Protein AF-A0A6A5HX87-F1 (afdb_monomer_lite)

Structure (mmCIF, N/CA/C/O backbone):
data_AF-A0A6A5HX87-F1
#
_entry.id   AF-A0A6A5HX87-F1
#
loop_
_atom_site.group_PDB
_atom_site.id
_atom_site.type_symbol
_atom_site.label_atom_id
_atom_site.label_alt_id
_atom_site.label_comp_id
_atom_site.label_asym_id
_atom_site.label_entity_id
_atom_site.label_seq_id
_atom_site.pdbx_PDB_ins_code
_atom_site.Cartn_x
_atom_site.Cartn_y
_atom_site.Cartn_z
_atom_site.occupancy
_atom_site.B_iso_or_equiv
_atom_site.auth_seq_id
_atom_site.auth_comp_id
_atom_site.auth_asym_id
_atom_site.auth_atom_id
_atom_site.pdbx_PDB_model_num
ATOM 1 N N . MET A 1 1 ? 9.800 -2.619 1.949 1.00 90.94 1 MET A N 1
ATOM 2 C CA . MET A 1 1 ? 8.667 -1.883 2.546 1.00 90.94 1 MET A CA 1
ATOM 3 C C . MET A 1 1 ? 9.029 -1.605 3.988 1.00 90.94 1 MET A C 1
ATOM 5 O O . MET A 1 1 ? 9.434 -2.544 4.660 1.00 90.94 1 MET A O 1
ATOM 9 N N . SER A 1 2 ? 8.945 -0.349 4.417 1.00 94.06 2 SER A N 1
ATOM 10 C CA . SER A 1 2 ? 9.112 0.055 5.816 1.00 94.06 2 SER A CA 1
ATOM 11 C C . SER A 1 2 ? 7.752 0.420 6.398 1.00 94.06 2 SER A C 1
ATOM 13 O O . SER A 1 2 ? 6.930 1.031 5.707 1.00 94.06 2 SER A O 1
ATOM 15 N N . THR A 1 3 ? 7.516 0.035 7.646 1.00 95.25 3 THR A N 1
ATOM 16 C CA . THR A 1 3 ? 6.235 0.207 8.331 1.00 95.25 3 THR A CA 1
ATOM 17 C C . THR A 1 3 ? 6.445 0.641 9.770 1.00 95.25 3 THR A C 1
ATOM 19 O O . THR A 1 3 ? 7.450 0.291 10.388 1.00 95.25 3 THR A O 1
ATOM 22 N N . ARG A 1 4 ? 5.446 1.318 10.333 1.00 94.25 4 ARG A N 1
ATOM 23 C CA . ARG A 1 4 ? 5.399 1.666 11.753 1.00 94.25 4 ARG A CA 1
ATOM 24 C C . ARG A 1 4 ? 3.999 1.497 12.322 1.00 94.25 4 ARG A C 1
ATOM 26 O O . ARG A 1 4 ? 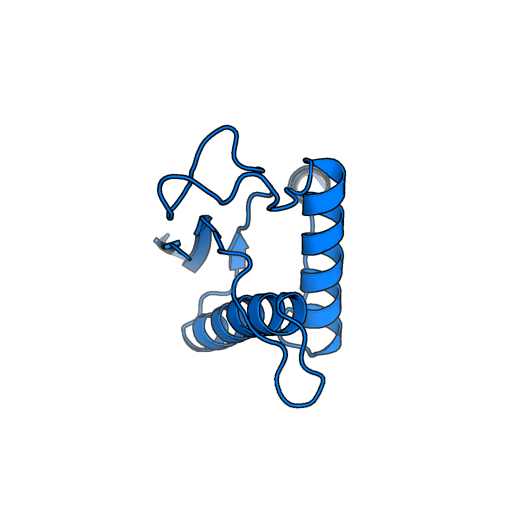3.002 1.613 11.609 1.00 94.25 4 ARG A O 1
ATOM 33 N N . GLU A 1 5 ? 3.934 1.252 13.620 1.00 92.62 5 GLU A N 1
ATOM 34 C CA . GLU A 1 5 ? 2.689 1.182 14.380 1.00 92.62 5 GLU A CA 1
ATOM 35 C C . GLU A 1 5 ? 2.553 2.453 15.220 1.00 92.62 5 GLU A C 1
ATOM 37 O O . GLU A 1 5 ? 3.509 2.880 15.868 1.00 92.62 5 GLU A O 1
ATOM 42 N N . LEU A 1 6 ? 1.376 3.076 15.194 1.00 91.00 6 LEU A N 1
ATOM 43 C CA . LEU A 1 6 ? 1.037 4.182 16.086 1.00 91.00 6 LEU A CA 1
ATOM 44 C C . LEU A 1 6 ? 0.003 3.685 17.081 1.00 91.00 6 LEU A C 1
ATOM 46 O O . LEU A 1 6 ? -1.048 3.183 16.684 1.00 91.00 6 LEU A O 1
ATOM 50 N N . ILE A 1 7 ? 0.319 3.828 18.360 1.00 88.38 7 ILE A N 1
ATOM 51 C CA . ILE A 1 7 ? -0.520 3.377 19.464 1.00 88.38 7 ILE A CA 1
ATOM 52 C C . ILE A 1 7 ? -0.963 4.622 20.232 1.00 88.38 7 ILE A C 1
ATOM 54 O O . ILE A 1 7 ? -0.123 5.397 20.690 1.00 88.38 7 ILE A O 1
ATOM 58 N N . SER A 1 8 ? -2.273 4.822 20.338 1.00 85.31 8 SER A N 1
ATOM 59 C CA . SER A 1 8 ? -2.908 5.722 21.302 1.00 85.31 8 SER A CA 1
ATOM 60 C C . SER A 1 8 ? -3.671 4.901 22.347 1.00 85.31 8 SER A C 1
ATOM 62 O O . SER A 1 8 ? -3.702 3.675 22.262 1.00 85.31 8 SER A O 1
ATOM 64 N N . GLU A 1 9 ? -4.264 5.565 23.342 1.00 80.19 9 GLU A N 1
ATOM 65 C CA . GLU A 1 9 ? -4.990 4.895 24.435 1.00 80.19 9 GLU A CA 1
ATOM 66 C C . GLU A 1 9 ? -6.108 3.966 23.924 1.00 80.19 9 GLU A C 1
ATOM 68 O O . GLU A 1 9 ? -6.244 2.855 24.429 1.00 80.19 9 GLU A O 1
ATOM 73 N N . ASP A 1 10 ? -6.826 4.374 22.870 1.00 82.31 10 ASP A N 1
ATOM 74 C CA . ASP A 1 10 ? -7.980 3.637 22.332 1.00 82.31 10 ASP A CA 1
ATOM 75 C C . ASP A 1 10 ? -7.782 3.102 20.905 1.00 82.31 10 ASP A C 1
ATOM 77 O O . ASP A 1 10 ? -8.619 2.352 20.393 1.00 82.31 10 ASP A O 1
ATOM 81 N N . GLU A 1 11 ? -6.708 3.501 20.213 1.00 85.44 11 GLU A N 1
ATOM 82 C CA . GLU A 1 11 ? -6.537 3.189 18.796 1.00 85.44 11 GLU A CA 1
ATOM 83 C C . GLU A 1 11 ? -5.137 2.710 18.442 1.00 85.44 11 GLU A C 1
ATOM 85 O O . GLU A 1 11 ? -4.115 3.265 18.844 1.00 85.44 11 GLU A O 1
ATOM 90 N N . LYS A 1 12 ? -5.106 1.707 17.566 1.00 90.12 12 LYS A N 1
ATOM 91 C CA . LYS A 1 12 ? -3.889 1.200 16.958 1.00 90.12 12 LYS A CA 1
ATOM 92 C C . LYS A 1 12 ? -3.951 1.379 15.447 1.00 90.12 12 LYS A C 1
ATOM 94 O O . LYS A 1 12 ? -4.884 0.920 14.783 1.00 90.12 12 LYS A O 1
ATOM 99 N N . TRP A 1 13 ? -2.945 2.058 14.912 1.00 92.00 13 TRP A N 1
ATOM 100 C CA . TRP A 1 13 ? -2.813 2.354 13.494 1.00 92.00 13 TRP A CA 1
ATOM 101 C C . TRP A 1 13 ? -1.584 1.660 12.930 1.00 92.00 13 TRP A C 1
ATOM 103 O O . TRP A 1 13 ? -0.503 1.724 13.514 1.00 92.00 13 TRP A O 1
ATOM 113 N N . CYS A 1 14 ? -1.726 1.067 11.751 1.00 94.00 14 CYS A N 1
ATOM 114 C CA . CYS A 1 14 ? -0.590 0.618 10.960 1.00 94.00 14 CYS A CA 1
ATOM 115 C C . CYS A 1 14 ? -0.284 1.646 9.864 1.00 94.00 14 CYS A C 1
ATOM 117 O O . CYS A 1 14 ? -1.180 2.146 9.185 1.00 94.00 14 CYS A O 1
ATOM 119 N N . VAL A 1 15 ? 0.984 1.998 9.695 1.00 94.62 15 VAL A N 1
ATOM 120 C CA . VAL A 1 15 ? 1.429 2.987 8.711 1.00 94.62 15 VAL A CA 1
ATOM 121 C C . VAL A 1 15 ? 2.465 2.340 7.812 1.00 94.62 15 VAL A C 1
ATOM 123 O O . VAL A 1 15 ? 3.385 1.676 8.290 1.00 94.62 15 VAL A O 1
ATOM 126 N N . ILE A 1 16 ? 2.310 2.526 6.506 1.00 95.31 16 ILE A N 1
ATOM 127 C CA . ILE A 1 16 ? 3.352 2.206 5.534 1.00 95.31 16 ILE A CA 1
ATOM 128 C C . ILE A 1 16 ? 4.103 3.501 5.240 1.00 95.31 16 ILE A C 1
ATOM 130 O O . ILE A 1 16 ? 3.523 4.424 4.667 1.00 95.31 16 ILE A O 1
ATOM 134 N N . ASP A 1 17 ? 5.372 3.564 5.639 1.00 92.50 17 ASP A N 1
ATOM 135 C CA . ASP A 1 17 ? 6.197 4.760 5.446 1.00 92.50 17 ASP A CA 1
ATOM 136 C C . ASP A 1 17 ? 6.784 4.792 4.032 1.00 92.50 17 ASP A C 1
ATOM 138 O O . ASP A 1 17 ? 6.675 5.799 3.338 1.00 92.50 17 ASP A O 1
ATOM 142 N N . TYR A 1 18 ? 7.354 3.666 3.582 1.00 90.38 18 TYR A N 1
ATOM 143 C CA . TYR A 1 18 ? 8.001 3.564 2.272 1.00 90.38 18 TYR A CA 1
ATOM 144 C C . TYR A 1 18 ? 7.745 2.210 1.615 1.00 90.38 18 TYR A C 1
ATOM 146 O O . TYR A 1 18 ? 7.876 1.150 2.239 1.00 90.38 18 TYR A O 1
ATOM 154 N N . ILE A 1 19 ? 7.465 2.236 0.315 1.00 91.94 19 ILE A N 1
ATOM 155 C CA . ILE A 1 19 ? 7.492 1.064 -0.559 1.00 91.94 19 ILE A CA 1
ATOM 156 C C . ILE A 1 19 ? 8.439 1.386 -1.703 1.00 91.94 19 ILE A C 1
ATOM 158 O O . ILE A 1 19 ? 8.324 2.436 -2.324 1.00 91.94 19 ILE A O 1
ATOM 162 N N . ASP A 1 20 ? 9.351 0.463 -1.978 1.00 93.25 20 ASP A N 1
ATOM 163 C CA . ASP A 1 20 ? 10.331 0.611 -3.041 1.00 93.25 20 ASP A CA 1
ATOM 164 C C . ASP A 1 20 ? 10.583 -0.740 -3.718 1.00 93.25 20 ASP A C 1
ATOM 166 O O . ASP A 1 20 ? 10.331 -1.798 -3.123 1.00 93.25 20 ASP A O 1
ATOM 170 N N . SER A 1 21 ? 11.021 -0.724 -4.977 1.00 92.31 21 SER A N 1
ATOM 171 C CA . SER A 1 21 ? 11.191 -1.937 -5.774 1.00 92.31 21 SER A CA 1
ATOM 172 C C . SER A 1 21 ? 12.143 -1.767 -6.957 1.00 92.31 21 SER A C 1
ATOM 174 O O . SER A 1 21 ? 12.069 -0.785 -7.685 1.00 92.31 21 SER A O 1
ATOM 176 N N . LEU A 1 22 ? 12.907 -2.821 -7.254 1.00 92.12 22 LEU A N 1
ATOM 177 C CA . LEU A 1 22 ? 13.724 -2.937 -8.468 1.00 92.12 22 LEU A CA 1
ATOM 178 C C . LEU A 1 22 ? 12.977 -3.676 -9.592 1.00 92.12 22 LEU A C 1
ATOM 180 O O . LEU A 1 22 ? 12.040 -4.438 -9.315 1.00 92.12 22 LEU A O 1
ATOM 184 N N . PRO A 1 23 ? 13.332 -3.498 -10.877 1.00 89.38 23 PRO A N 1
ATOM 185 C CA . PRO A 1 23 ? 12.545 -3.997 -12.004 1.00 89.38 23 PRO A CA 1
ATOM 186 C C . PRO A 1 23 ? 12.876 -5.456 -12.355 1.00 89.38 23 PRO A C 1
ATOM 188 O O . PRO A 1 23 ? 12.271 -6.032 -13.252 1.00 89.38 23 PRO A O 1
ATOM 191 N N . TYR A 1 24 ? 13.797 -6.082 -11.620 1.00 89.94 24 TYR A N 1
ATOM 192 C CA . TYR A 1 24 ? 14.376 -7.385 -11.947 1.00 89.94 24 TYR A CA 1
ATOM 193 C C . TYR A 1 24 ? 13.498 -8.596 -11.619 1.00 89.94 24 TYR A C 1
ATOM 195 O O . TYR A 1 24 ? 13.915 -9.731 -11.858 1.00 89.94 24 TYR A O 1
ATOM 203 N N . PHE A 1 25 ? 12.296 -8.389 -11.069 1.00 88.31 25 PHE A N 1
ATOM 204 C CA . PHE A 1 25 ? 11.363 -9.487 -10.832 1.00 88.31 25 PHE A CA 1
ATOM 205 C C . PHE A 1 25 ? 10.998 -10.152 -12.164 1.00 88.31 25 PHE A C 1
ATOM 207 O O . PHE A 1 25 ? 10.289 -9.580 -12.997 1.00 88.31 25 PHE A O 1
ATOM 214 N N . LYS A 1 26 ? 11.482 -11.380 -12.358 1.00 84.50 26 LYS A N 1
ATOM 215 C CA . LYS A 1 26 ? 11.143 -12.199 -13.520 1.00 84.50 26 LYS A CA 1
ATOM 216 C C . LYS A 1 26 ? 9.739 -12.750 -13.327 1.00 84.50 26 LYS A C 1
ATOM 218 O O . LYS A 1 26 ? 9.437 -13.332 -12.289 1.00 84.50 26 LYS A O 1
ATOM 223 N N . ARG A 1 27 ? 8.890 -12.566 -14.339 1.00 77.56 27 ARG A N 1
ATOM 224 C CA . ARG A 1 27 ? 7.559 -13.180 -14.368 1.00 77.56 27 ARG A CA 1
ATOM 225 C C . ARG A 1 27 ? 7.711 -14.689 -14.196 1.00 77.56 27 ARG A C 1
ATOM 227 O O . 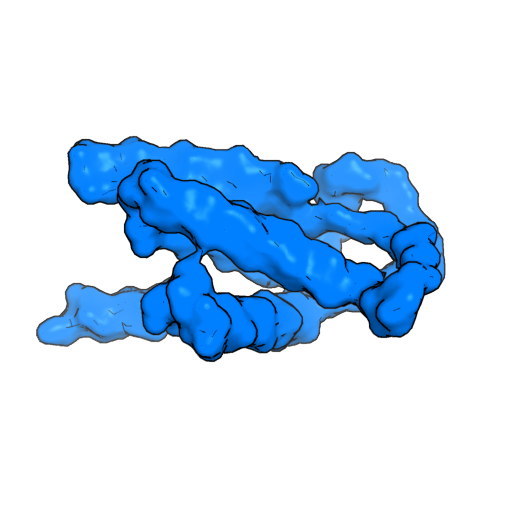ARG A 1 27 ? 8.522 -15.303 -14.884 1.00 77.56 27 ARG A O 1
ATOM 234 N N . PHE A 1 28 ? 6.918 -15.250 -13.301 1.00 78.94 28 PHE A N 1
ATOM 235 C CA . PHE A 1 28 ? 6.857 -16.679 -13.030 1.00 78.94 28 PHE A CA 1
ATOM 236 C C . PHE A 1 28 ? 5.388 -17.088 -13.094 1.00 78.94 28 PHE A C 1
ATOM 238 O O . PHE A 1 28 ? 4.551 -16.391 -12.526 1.00 78.94 28 PHE A O 1
ATOM 245 N N . ASP A 1 29 ? 5.069 -18.137 -13.853 1.00 82.75 29 ASP A N 1
ATOM 246 C CA . ASP A 1 29 ? 3.709 -18.683 -13.989 1.00 82.75 29 ASP A CA 1
ATOM 247 C C . ASP A 1 29 ? 2.615 -17.638 -14.288 1.00 82.75 29 ASP A C 1
ATOM 249 O O . ASP A 1 29 ? 1.511 -17.669 -13.753 1.00 82.75 29 ASP A O 1
ATOM 253 N N . GLY A 1 30 ? 2.928 -16.659 -15.145 1.00 81.88 30 GLY A N 1
ATOM 254 C CA . GLY A 1 30 ? 1.998 -15.587 -15.528 1.00 81.88 30 GLY A CA 1
ATOM 255 C C . GLY A 1 30 ? 1.834 -14.464 -14.495 1.00 81.88 30 GLY A C 1
ATOM 256 O O . GLY A 1 30 ? 1.228 -13.442 -14.818 1.00 81.88 30 GLY A O 1
ATOM 257 N N . VAL A 1 31 ? 2.431 -14.592 -13.306 1.00 84.94 31 VAL A N 1
ATOM 258 C CA . VAL A 1 31 ? 2.361 -13.588 -12.239 1.00 84.94 31 VAL A CA 1
ATOM 259 C C . VAL A 1 31 ? 3.241 -12.386 -12.571 1.00 84.94 31 VAL A C 1
ATOM 261 O O . VAL A 1 31 ? 4.434 -12.502 -12.878 1.00 84.94 31 VAL A O 1
ATOM 264 N N . GLN A 1 32 ? 2.654 -11.193 -12.498 1.00 86.62 32 GLN A N 1
ATOM 265 C CA . GLN A 1 32 ? 3.358 -9.936 -12.758 1.00 86.62 32 GLN A CA 1
ATOM 266 C C . GLN A 1 32 ? 3.896 -9.312 -11.464 1.00 86.62 32 GLN A C 1
ATOM 268 O O . GLN A 1 32 ? 3.264 -9.386 -10.416 1.00 86.62 32 GLN A O 1
ATOM 273 N N . LYS A 1 33 ? 5.013 -8.571 -11.547 1.00 86.25 33 LYS A N 1
ATOM 274 C CA . LYS A 1 33 ? 5.609 -7.820 -10.417 1.00 86.25 33 LYS A CA 1
ATOM 275 C C . LYS A 1 33 ? 4.571 -7.009 -9.618 1.00 86.25 33 LYS A C 1
ATOM 277 O O . LYS A 1 33 ? 4.557 -7.032 -8.391 1.00 86.25 33 LYS A O 1
ATOM 282 N N . LYS A 1 34 ? 3.662 -6.320 -10.318 1.00 86.25 34 LYS A N 1
ATOM 283 C CA . LYS A 1 34 ? 2.585 -5.519 -9.707 1.00 86.25 34 LYS A CA 1
ATOM 284 C C . LYS A 1 34 ? 1.644 -6.344 -8.816 1.00 86.25 34 LYS A C 1
ATOM 286 O O . LYS A 1 34 ? 1.136 -5.821 -7.830 1.00 86.25 34 LYS A O 1
ATOM 291 N N . GLU A 1 35 ? 1.410 -7.611 -9.158 1.00 88.88 35 GLU A N 1
ATOM 292 C CA . GLU A 1 35 ? 0.531 -8.509 -8.402 1.00 88.88 35 GLU A CA 1
ATOM 293 C C . GLU A 1 35 ? 1.201 -8.949 -7.105 1.00 88.88 35 GLU A C 1
ATOM 295 O O . GLU A 1 35 ? 0.533 -8.987 -6.076 1.00 88.88 35 GLU A O 1
ATOM 300 N N . ILE A 1 36 ? 2.521 -9.168 -7.128 1.00 90.19 36 ILE A N 1
ATOM 301 C CA . ILE A 1 36 ? 3.314 -9.446 -5.925 1.00 90.19 36 ILE A CA 1
ATOM 302 C C . ILE A 1 36 ? 3.312 -8.250 -4.970 1.00 90.19 36 ILE A C 1
ATOM 304 O O . ILE A 1 36 ? 3.073 -8.426 -3.780 1.00 90.19 36 ILE A O 1
ATOM 308 N N . HIS A 1 37 ? 3.513 -7.025 -5.467 1.00 92.44 37 HIS A N 1
ATOM 309 C CA . HIS A 1 37 ? 3.443 -5.834 -4.609 1.00 92.44 37 HIS A CA 1
ATOM 310 C C . HIS A 1 37 ? 2.061 -5.642 -3.987 1.00 92.44 37 HIS A C 1
ATOM 312 O O . HIS A 1 37 ? 1.956 -5.322 -2.805 1.00 92.44 37 HIS A O 1
ATOM 318 N N . ARG A 1 38 ? 1.003 -5.881 -4.769 1.00 94.38 38 ARG A N 1
ATOM 319 C CA . ARG A 1 38 ? -0.367 -5.851 -4.261 1.00 94.38 38 ARG A CA 1
ATOM 320 C C . ARG A 1 38 ? -0.575 -6.895 -3.166 1.00 94.38 38 ARG A C 1
ATOM 322 O O . ARG A 1 38 ? -1.083 -6.550 -2.106 1.00 94.38 38 ARG A O 1
ATOM 329 N N . LEU A 1 39 ? -0.160 -8.137 -3.421 1.00 93.94 39 LEU A N 1
ATOM 330 C CA . LEU A 1 39 ? -0.264 -9.235 -2.464 1.00 93.94 39 LEU A CA 1
ATOM 331 C C . LEU A 1 39 ? 0.467 -8.901 -1.161 1.00 93.94 39 LEU A C 1
ATOM 333 O O . LEU A 1 39 ? -0.117 -9.046 -0.100 1.00 93.94 39 LEU A O 1
ATOM 337 N N . LEU A 1 40 ? 1.693 -8.378 -1.241 1.00 95.12 40 LEU A N 1
ATOM 338 C CA . LEU A 1 40 ? 2.483 -7.999 -0.069 1.00 95.12 40 LEU A CA 1
ATOM 339 C C . LEU A 1 40 ? 1.753 -6.987 0.829 1.00 95.12 40 LEU A C 1
ATOM 341 O O . LEU A 1 40 ? 1.688 -7.171 2.041 1.00 95.12 40 LEU A O 1
ATOM 345 N N . ILE A 1 41 ? 1.195 -5.927 0.239 1.00 96.31 41 ILE A N 1
ATOM 346 C CA . ILE A 1 41 ? 0.490 -4.875 0.988 1.00 96.31 41 ILE A CA 1
ATOM 347 C C . ILE A 1 41 ? -0.820 -5.415 1.575 1.00 96.31 41 ILE A C 1
ATOM 349 O O . ILE A 1 41 ? -1.154 -5.124 2.720 1.00 96.31 41 ILE A O 1
ATOM 353 N N . HIS A 1 42 ? -1.551 -6.233 0.816 1.00 96.50 42 HIS A N 1
ATOM 354 C CA . HIS A 1 42 ? -2.768 -6.895 1.289 1.00 96.50 42 HIS A CA 1
ATOM 355 C C . HIS A 1 42 ? -2.508 -7.843 2.450 1.00 96.50 42 HIS A C 1
ATOM 357 O O . HIS A 1 42 ? -3.179 -7.725 3.470 1.00 96.50 42 HIS A O 1
ATOM 363 N N . SER A 1 43 ? -1.510 -8.718 2.335 1.00 95.75 43 SER A N 1
ATOM 364 C CA . SER A 1 43 ? -1.127 -9.629 3.413 1.00 95.75 43 SER A CA 1
ATOM 365 C C . SER A 1 43 ? -0.664 -8.872 4.654 1.00 95.75 43 SER A C 1
ATOM 367 O O . SER A 1 43 ? -0.949 -9.307 5.763 1.00 95.75 43 SER A O 1
ATOM 369 N N . TYR A 1 44 ? -0.007 -7.717 4.498 1.00 95.69 44 TYR A N 1
ATOM 370 C CA . TYR A 1 44 ? 0.320 -6.859 5.635 1.00 95.69 44 TYR A CA 1
ATOM 371 C C . TYR A 1 44 ? -0.936 -6.306 6.321 1.00 95.69 44 TYR A C 1
ATOM 373 O O . TYR A 1 44 ? -1.046 -6.396 7.540 1.00 95.69 44 TYR A O 1
ATOM 381 N N . TYR A 1 45 ? -1.907 -5.778 5.572 1.00 95.31 45 TYR A N 1
ATOM 382 C CA . TYR A 1 45 ? -3.156 -5.291 6.170 1.00 95.31 45 TYR A CA 1
ATOM 383 C C . TYR A 1 45 ? -3.970 -6.399 6.837 1.00 95.31 45 TYR A C 1
ATOM 385 O O . TYR A 1 45 ? -4.476 -6.192 7.936 1.00 95.31 45 TYR A O 1
ATOM 393 N N . GLU A 1 46 ? -4.054 -7.570 6.212 1.00 94.44 46 GLU A N 1
ATOM 394 C CA . GLU A 1 46 ? -4.714 -8.741 6.789 1.00 94.44 46 GLU A CA 1
ATOM 395 C C . GLU A 1 46 ? -4.031 -9.176 8.091 1.00 94.44 46 GLU A C 1
ATOM 397 O O . GLU A 1 46 ? -4.696 -9.344 9.113 1.00 94.44 46 GLU A O 1
ATOM 402 N N . TYR A 1 47 ? -2.697 -9.264 8.079 1.00 93.56 47 TYR A N 1
ATOM 403 C CA . TYR A 1 47 ? -1.901 -9.566 9.264 1.00 93.56 47 TYR A CA 1
ATOM 404 C C . TYR A 1 47 ? -2.178 -8.561 10.385 1.00 93.56 47 TYR A C 1
ATOM 406 O O . TYR A 1 47 ? -2.528 -8.964 11.490 1.00 93.56 47 TYR A O 1
ATOM 414 N N . MET A 1 48 ? -2.100 -7.256 10.104 1.00 92.75 48 MET A N 1
ATOM 415 C CA . MET A 1 48 ? -2.327 -6.214 11.112 1.00 92.75 48 MET A CA 1
ATOM 416 C C . MET A 1 48 ? -3.763 -6.204 11.646 1.00 92.75 48 MET A C 1
ATOM 418 O O . MET A 1 48 ? -3.962 -5.938 12.833 1.00 92.75 48 MET A O 1
ATOM 422 N N . GLY A 1 49 ? -4.749 -6.534 10.809 1.00 88.50 49 GLY A N 1
ATOM 423 C CA . GLY A 1 49 ? -6.146 -6.678 11.219 1.00 88.50 49 GLY A CA 1
ATOM 424 C C . GLY A 1 49 ? -6.360 -7.767 12.276 1.00 88.50 49 GLY A C 1
ATOM 425 O O . GLY A 1 49 ? -7.270 -7.644 13.092 1.00 88.50 49 GLY A O 1
ATOM 426 N N . GLY A 1 50 ? -5.493 -8.785 12.322 1.00 86.69 50 GLY A N 1
ATOM 427 C CA . GLY A 1 50 ? -5.495 -9.815 13.365 1.00 86.69 50 GLY A CA 1
ATOM 428 C C . GLY A 1 50 ? -4.974 -9.354 14.736 1.00 86.69 50 GLY A C 1
ATOM 429 O O . GLY A 1 50 ? -5.226 -10.035 15.725 1.00 86.69 50 GLY A O 1
ATOM 430 N N . PHE A 1 51 ? -4.281 -8.210 14.819 1.00 80.56 51 PHE A N 1
ATOM 431 C CA . PHE A 1 51 ? -3.691 -7.659 16.055 1.00 80.56 51 PHE A CA 1
ATOM 432 C C . PHE A 1 51 ? -4.386 -6.371 16.525 1.00 80.56 51 PHE A C 1
ATOM 434 O O . PHE A 1 51 ? -3.724 -5.456 17.022 1.00 80.56 51 PHE A O 1
ATOM 441 N N . ASP A 1 52 ? -5.700 -6.270 16.305 1.00 79.06 52 ASP A N 1
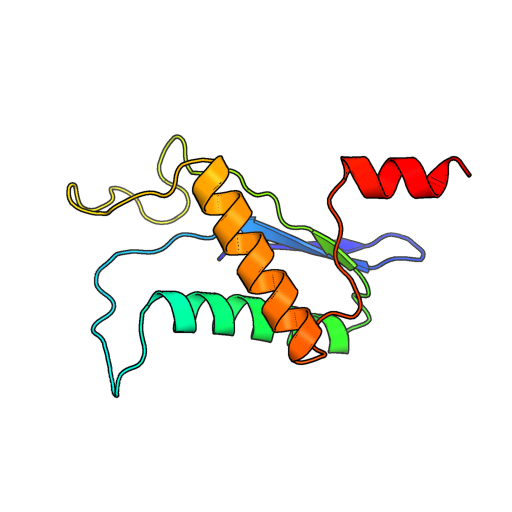ATOM 442 C CA . ASP A 1 52 ? -6.551 -5.133 16.691 1.00 79.06 52 ASP A CA 1
ATOM 443 C C . ASP A 1 52 ? -6.173 -3.769 16.075 1.00 79.06 52 ASP A C 1
ATOM 445 O O . ASP A 1 52 ? -6.727 -2.732 16.451 1.00 79.06 52 ASP A O 1
ATOM 449 N N . SER A 1 53 ? -5.291 -3.734 15.068 1.00 78.00 53 SER A N 1
ATOM 450 C CA . SER A 1 53 ? -5.031 -2.521 14.284 1.00 78.00 53 SER A CA 1
ATOM 451 C C . SER A 1 53 ? -6.195 -2.257 13.335 1.00 78.00 53 SER A C 1
ATOM 453 O O . SER A 1 53 ? -6.194 -2.675 12.178 1.00 78.00 53 SER A O 1
ATOM 455 N N . LYS A 1 54 ? -7.208 -1.538 13.820 1.00 84.06 54 LYS A N 1
ATOM 456 C CA . LYS A 1 54 ? -8.442 -1.273 13.060 1.00 84.06 54 LYS A CA 1
ATOM 457 C C . LYS A 1 54 ? -8.269 -0.245 11.942 1.00 84.06 54 LYS A C 1
ATOM 459 O O . LYS A 1 54 ? -9.194 -0.053 11.153 1.00 84.06 54 LYS A O 1
ATOM 464 N N . LYS A 1 55 ? -7.128 0.450 11.881 1.00 90.50 55 LYS A N 1
ATOM 465 C CA . LYS A 1 55 ? -6.895 1.538 10.927 1.00 90.50 55 LYS A CA 1
ATOM 466 C C . LYS A 1 55 ? -5.518 1.452 10.271 1.00 90.50 55 LYS A C 1
ATOM 468 O O . LYS A 1 55 ? -4.532 1.057 10.892 1.00 90.50 55 LYS A O 1
ATOM 473 N N . ALA A 1 56 ? -5.463 1.861 9.005 1.00 93.69 56 ALA A N 1
ATOM 474 C CA . ALA A 1 56 ? -4.257 1.867 8.189 1.00 93.69 56 ALA A CA 1
ATOM 475 C C . ALA A 1 56 ? -4.060 3.229 7.516 1.00 93.69 56 ALA A C 1
ATOM 477 O O . ALA A 1 56 ? -5.019 3.803 6.998 1.00 93.69 56 ALA A O 1
ATOM 478 N N . LEU A 1 57 ? -2.824 3.728 7.494 1.00 94.12 57 LEU A N 1
ATOM 479 C CA . LEU A 1 57 ? -2.439 4.941 6.775 1.00 94.12 57 LEU A CA 1
ATOM 480 C C . LEU A 1 57 ? -1.401 4.621 5.701 1.00 94.12 57 LEU A C 1
ATOM 482 O O . LEU A 1 57 ? -0.448 3.872 5.922 1.00 94.12 57 LEU A O 1
ATOM 486 N N . LEU A 1 58 ? -1.586 5.239 4.541 1.00 94.19 58 LEU A N 1
ATOM 487 C CA . LEU A 1 58 ? -0.687 5.137 3.404 1.00 94.19 58 LEU A CA 1
ATOM 488 C C . LEU A 1 58 ? -0.615 6.495 2.717 1.00 94.19 58 LEU A C 1
ATOM 490 O O . LEU A 1 58 ? -1.644 7.069 2.354 1.00 94.19 58 LEU A O 1
ATOM 494 N N . TRP A 1 59 ? 0.600 6.999 2.528 1.00 93.69 59 TRP A N 1
ATOM 495 C CA . TRP A 1 59 ? 0.822 8.240 1.803 1.00 93.69 59 TRP A CA 1
ATOM 496 C C . TRP A 1 59 ? 1.309 7.947 0.387 1.00 93.69 59 TRP A C 1
ATOM 498 O O . TRP A 1 59 ? 2.342 7.317 0.177 1.00 93.69 59 TRP A O 1
ATOM 508 N N . SER A 1 60 ? 0.551 8.419 -0.603 1.00 92.69 60 SER A N 1
ATOM 509 C CA . SER A 1 60 ? 0.940 8.335 -2.008 1.00 92.69 60 SER A CA 1
ATOM 510 C C . SER A 1 60 ? 1.931 9.441 -2.364 1.00 92.69 60 SER A C 1
ATOM 512 O O . SER A 1 60 ? 1.564 10.419 -3.016 1.00 92.69 60 SER A O 1
ATOM 514 N N . ASN A 1 61 ? 3.175 9.281 -1.926 1.00 92.25 61 ASN A N 1
ATOM 515 C CA . ASN A 1 61 ? 4.284 10.152 -2.287 1.00 92.25 61 ASN A CA 1
ATOM 516 C C . ASN A 1 61 ? 5.217 9.389 -3.235 1.00 92.25 61 ASN A C 1
ATOM 518 O O . ASN A 1 61 ? 5.784 8.383 -2.809 1.00 92.25 61 ASN A O 1
ATOM 522 N N . PRO A 1 62 ? 5.334 9.770 -4.517 1.00 87.94 62 PRO A N 1
ATOM 523 C CA . PRO A 1 62 ? 6.374 9.204 -5.357 1.00 87.94 62 PRO A CA 1
ATOM 524 C C . PRO A 1 62 ? 7.754 9.695 -4.885 1.00 87.94 62 PRO A C 1
ATOM 526 O O . PRO A 1 62 ? 7.865 10.805 -4.352 1.00 87.94 62 PRO A O 1
ATOM 529 N N . PRO A 1 63 ? 8.807 8.887 -5.073 1.00 82.44 63 PRO A N 1
ATOM 530 C CA . PRO A 1 63 ? 10.164 9.286 -4.728 1.00 82.44 63 PRO A CA 1
ATOM 531 C C . PRO A 1 63 ? 10.591 10.528 -5.520 1.00 82.44 63 PRO A C 1
ATOM 533 O O . PRO A 1 63 ? 10.444 10.573 -6.740 1.00 82.44 63 PRO A O 1
ATOM 536 N N . GLY A 1 64 ? 11.125 11.533 -4.819 1.00 75.44 64 GLY A N 1
ATOM 537 C CA . GLY A 1 64 ? 11.925 12.598 -5.441 1.00 75.44 64 GLY A CA 1
ATOM 538 C C . GLY A 1 64 ? 13.403 12.208 -5.595 1.00 75.44 64 GLY A C 1
ATOM 539 O O . GLY A 1 64 ? 14.089 12.762 -6.446 1.00 75.44 64 GLY A O 1
ATOM 540 N N . ASP A 1 65 ? 13.847 11.246 -4.780 1.00 81.06 65 ASP A N 1
ATOM 541 C CA . ASP A 1 65 ? 15.135 10.540 -4.778 1.00 81.06 65 ASP A CA 1
ATOM 542 C C . ASP A 1 65 ? 14.876 9.092 -4.296 1.00 81.06 65 ASP A C 1
ATOM 544 O O . ASP A 1 65 ? 13.735 8.753 -3.968 1.00 81.06 65 ASP A O 1
ATOM 548 N N . ASP A 1 66 ? 15.894 8.241 -4.229 1.00 85.38 66 ASP A N 1
ATOM 549 C CA . ASP A 1 66 ? 15.771 6.839 -3.823 1.00 85.38 66 ASP A CA 1
ATOM 550 C C . ASP A 1 66 ? 15.216 6.666 -2.394 1.00 85.38 66 ASP A C 1
ATOM 552 O O . ASP A 1 66 ? 15.645 7.330 -1.448 1.00 85.38 66 ASP A O 1
ATOM 556 N N . TYR A 1 67 ? 14.267 5.737 -2.211 1.00 89.38 67 TYR A N 1
ATOM 557 C CA . TYR A 1 67 ? 13.728 5.418 -0.884 1.00 89.38 67 TYR A CA 1
ATOM 558 C C . TYR A 1 67 ? 14.556 4.364 -0.146 1.00 89.38 67 TYR A C 1
ATOM 560 O O . TYR A 1 67 ? 15.101 4.639 0.919 1.00 89.38 67 TYR A O 1
ATOM 568 N N . VAL A 1 68 ? 14.591 3.131 -0.657 1.00 92.12 68 VAL A N 1
ATOM 569 C CA . VAL A 1 68 ? 15.261 1.994 -0.002 1.00 92.12 68 VAL A CA 1
ATOM 570 C C . VAL A 1 68 ? 16.444 1.515 -0.829 1.00 92.12 68 VAL A C 1
ATOM 572 O O . VAL A 1 68 ? 17.484 1.171 -0.268 1.00 92.12 68 VAL A O 1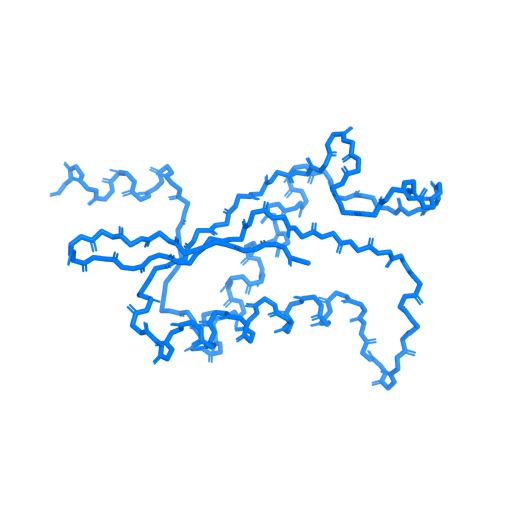
ATOM 575 N N . PHE A 1 69 ? 16.288 1.443 -2.151 1.00 92.62 69 PHE A N 1
ATOM 576 C CA . PHE A 1 69 ? 17.334 0.958 -3.040 1.00 92.62 69 PHE A CA 1
ATOM 577 C C . PHE A 1 69 ? 18.118 2.124 -3.623 1.00 92.62 69 PHE A C 1
ATOM 579 O O . PHE A 1 69 ? 17.598 2.867 -4.446 1.00 92.62 69 PHE A O 1
ATOM 586 N N . ASN A 1 70 ? 19.386 2.236 -3.229 1.00 91.88 70 ASN A N 1
ATOM 587 C CA . ASN A 1 70 ? 20.288 3.229 -3.800 1.00 91.88 70 ASN A CA 1
ATOM 588 C C . ASN A 1 70 ? 20.545 2.923 -5.280 1.00 91.88 70 ASN A C 1
ATOM 590 O O . ASN A 1 70 ? 21.002 1.828 -5.615 1.00 91.88 70 ASN A O 1
ATOM 594 N N . ILE A 1 71 ? 20.344 3.934 -6.116 1.00 90.81 71 ILE A N 1
ATOM 595 C CA . ILE A 1 71 ? 20.539 3.969 -7.560 1.00 90.81 71 ILE A CA 1
ATOM 596 C C . ILE A 1 71 ? 19.646 2.959 -8.280 1.00 90.81 71 ILE A C 1
ATOM 598 O O . ILE A 1 71 ? 19.984 1.787 -8.475 1.00 90.81 71 ILE A O 1
ATOM 602 N N . HIS A 1 72 ? 18.509 3.451 -8.760 1.00 92.69 72 HIS A N 1
ATOM 603 C CA . HIS A 1 72 ? 17.644 2.675 -9.634 1.00 92.69 72 HIS A CA 1
ATOM 604 C C . HIS A 1 72 ? 18.221 2.511 -11.049 1.00 92.69 72 HIS A C 1
ATOM 606 O O . HIS A 1 72 ? 18.955 3.374 -11.539 1.00 92.69 72 HIS A O 1
ATOM 612 N N . PRO A 1 73 ? 17.868 1.419 -11.751 1.00 93.56 73 PRO A N 1
ATOM 613 C CA . PRO A 1 73 ? 18.187 1.272 -13.166 1.00 93.56 73 PRO A CA 1
ATOM 614 C C . PRO A 1 73 ? 17.617 2.438 -13.971 1.00 93.56 73 PRO A C 1
ATOM 616 O O . PRO A 1 73 ? 16.472 2.835 -13.761 1.00 93.56 73 PRO A O 1
ATOM 619 N N . PHE A 1 74 ? 18.405 2.971 -14.906 1.00 89.50 74 PHE A N 1
ATOM 620 C CA . PHE A 1 74 ? 18.032 4.160 -15.681 1.00 89.50 74 PHE A CA 1
ATOM 621 C C . PHE A 1 74 ? 16.746 3.970 -16.503 1.00 89.50 74 PHE A C 1
ATOM 623 O O . PHE A 1 74 ? 16.023 4.922 -16.776 1.00 89.50 74 PHE A O 1
ATOM 630 N N . ASP A 1 75 ? 16.455 2.734 -16.899 1.00 90.50 75 ASP A N 1
ATOM 631 C CA . ASP A 1 75 ? 15.278 2.344 -17.668 1.00 90.50 75 ASP A CA 1
ATOM 632 C C . ASP A 1 75 ? 14.082 1.930 -16.793 1.00 90.50 75 ASP A C 1
ATOM 634 O O . ASP A 1 75 ? 13.040 1.533 -17.322 1.00 90.50 75 ASP A O 1
ATOM 638 N N . GLN A 1 76 ? 14.192 2.027 -15.462 1.00 91.00 76 GLN A N 1
ATOM 639 C CA . GLN A 1 76 ? 13.073 1.749 -14.572 1.00 91.00 76 GLN A CA 1
ATOM 640 C C . GLN A 1 76 ? 11.998 2.840 -14.709 1.00 91.00 76 GLN A C 1
ATOM 642 O O . GLN A 1 76 ? 12.257 4.004 -14.403 1.00 91.00 76 GLN A O 1
ATOM 647 N N . PRO A 1 77 ? 10.754 2.485 -15.084 1.00 88.06 77 PRO A N 1
ATOM 648 C CA . PRO A 1 77 ? 9.667 3.448 -15.085 1.00 88.06 77 PRO A CA 1
ATOM 649 C C . PRO A 1 77 ? 9.241 3.768 -13.649 1.00 88.06 77 PRO A C 1
ATOM 651 O O . PRO A 1 77 ? 8.980 2.864 -12.848 1.00 88.06 77 PRO A O 1
ATOM 654 N N . PHE A 1 78 ? 9.096 5.058 -13.359 1.00 90.00 78 PHE A N 1
ATOM 655 C CA . PHE A 1 78 ? 8.493 5.560 -12.128 1.00 90.00 78 PHE A CA 1
ATOM 656 C C . PHE A 1 78 ? 7.074 6.050 -12.398 1.00 90.00 78 PHE A C 1
ATOM 658 O O . PHE A 1 78 ? 6.783 6.581 -13.470 1.00 90.00 78 PHE A O 1
ATOM 665 N N . LEU A 1 79 ? 6.188 5.850 -11.422 1.00 91.44 79 LEU A N 1
ATOM 666 C CA . LEU A 1 79 ? 4.851 6.429 -11.460 1.00 91.44 79 LEU A CA 1
ATOM 667 C C . LEU A 1 79 ? 4.919 7.867 -10.950 1.00 91.44 79 LEU A C 1
ATOM 669 O O . LEU A 1 79 ? 5.474 8.113 -9.879 1.00 91.44 79 LEU A O 1
ATOM 673 N N . ASP A 1 80 ? 4.313 8.794 -11.684 1.00 92.31 80 ASP A N 1
ATOM 674 C CA . ASP A 1 80 ? 4.068 10.143 -11.176 1.00 92.31 80 ASP A CA 1
ATOM 675 C C . ASP A 1 80 ? 2.987 10.147 -10.074 1.00 92.31 80 ASP A C 1
ATOM 677 O O . ASP A 1 80 ? 2.349 9.126 -9.784 1.00 92.31 80 ASP A O 1
ATOM 681 N N . SER A 1 81 ? 2.765 11.298 -9.425 1.00 93.69 81 SER A N 1
ATOM 682 C CA . SER A 1 81 ? 1.813 11.386 -8.308 1.00 93.69 81 SER A CA 1
ATOM 683 C C . SER A 1 81 ? 0.393 10.925 -8.690 1.00 93.69 81 SER A C 1
ATOM 685 O O . SER A 1 81 ? -0.158 10.090 -7.967 1.00 93.69 81 SER A O 1
ATOM 687 N N . PRO A 1 82 ? -0.223 11.383 -9.802 1.00 95.25 82 PRO A N 1
ATOM 688 C CA . PRO A 1 82 ? -1.531 10.878 -10.232 1.00 95.25 82 PRO A CA 1
ATOM 689 C C . PRO A 1 82 ? -1.564 9.368 -10.502 1.00 95.25 82 PRO A C 1
ATOM 691 O O . PRO A 1 82 ? -2.513 8.685 -10.099 1.00 95.25 82 PRO A O 1
ATOM 694 N N . GLN A 1 83 ? -0.544 8.829 -11.172 1.00 95.25 83 GLN A N 1
ATOM 695 C CA . GLN A 1 83 ? -0.457 7.407 -11.489 1.00 95.25 83 GLN A CA 1
ATOM 696 C C . GLN A 1 83 ? -0.323 6.558 -10.224 1.00 95.25 83 GLN A C 1
ATOM 698 O O . GLN A 1 83 ? -0.991 5.525 -10.110 1.00 95.25 83 GLN A O 1
ATOM 703 N N . LEU A 1 84 ? 0.487 7.002 -9.261 1.00 94.44 84 LEU A N 1
ATOM 704 C CA . LEU A 1 84 ? 0.685 6.311 -7.992 1.00 94.44 84 LEU A CA 1
ATOM 705 C C . LEU A 1 84 ? -0.591 6.322 -7.139 1.00 94.44 84 LEU A C 1
ATOM 707 O O . LEU A 1 84 ? -0.989 5.276 -6.623 1.00 94.44 84 LEU A O 1
ATOM 711 N N . ILE A 1 85 ? -1.297 7.458 -7.075 1.00 95.56 85 ILE A N 1
ATOM 712 C CA . ILE A 1 85 ? -2.604 7.556 -6.405 1.00 95.56 85 ILE A CA 1
ATOM 713 C C . ILE A 1 85 ? -3.591 6.565 -7.031 1.00 95.56 85 ILE A C 1
ATOM 715 O O . ILE A 1 85 ? -4.249 5.807 -6.318 1.00 95.56 85 ILE A O 1
ATOM 719 N N . CYS A 1 86 ? -3.677 6.532 -8.364 1.00 96.19 86 CYS A N 1
ATOM 720 C CA . CYS A 1 86 ? -4.556 5.614 -9.089 1.00 96.19 86 CYS A CA 1
ATOM 721 C C . CYS A 1 86 ? -4.195 4.145 -8.818 1.00 96.19 86 CYS A C 1
ATOM 723 O O . CYS A 1 86 ? -5.080 3.304 -8.632 1.00 96.19 86 CYS A O 1
ATOM 725 N N . TRP A 1 87 ? -2.901 3.825 -8.757 1.00 95.06 87 TRP A N 1
ATOM 726 C CA . TRP A 1 87 ? -2.429 2.485 -8.427 1.00 95.06 87 TRP A CA 1
ATOM 727 C C . TRP A 1 87 ? -2.845 2.069 -7.011 1.00 95.06 87 TRP A C 1
ATOM 729 O O . TRP A 1 87 ? -3.435 0.999 -6.842 1.00 95.06 87 TRP A O 1
ATOM 739 N N . TYR A 1 88 ? -2.642 2.936 -6.014 1.00 96.06 88 TYR A N 1
ATOM 740 C CA . TYR A 1 88 ? -3.067 2.665 -4.641 1.00 96.06 88 TYR A CA 1
ATOM 741 C C . TYR A 1 88 ? -4.587 2.572 -4.493 1.00 96.06 88 TYR A C 1
ATOM 743 O O . TYR A 1 88 ? -5.070 1.680 -3.806 1.00 96.06 88 TYR A O 1
ATOM 751 N N . GLN A 1 89 ? -5.370 3.411 -5.171 1.00 96.44 89 GLN A N 1
ATOM 752 C CA . GLN A 1 89 ? -6.834 3.307 -5.143 1.00 96.44 89 GLN A CA 1
ATOM 753 C C . GLN A 1 89 ? -7.331 1.968 -5.702 1.00 96.44 89 GLN A C 1
ATOM 755 O O . GLN A 1 89 ? -8.225 1.356 -5.119 1.00 96.44 89 GLN A O 1
ATOM 760 N N . LYS A 1 90 ? -6.732 1.479 -6.798 1.00 96.69 90 LYS A N 1
ATOM 761 C CA . LYS A 1 90 ? -7.034 0.146 -7.348 1.00 96.69 90 LYS A CA 1
ATOM 762 C C . LYS A 1 90 ? -6.658 -0.964 -6.369 1.00 96.69 90 LYS A C 1
ATOM 764 O O . LYS A 1 90 ? -7.422 -1.911 -6.205 1.00 96.69 90 LYS A O 1
ATOM 769 N N . LEU A 1 91 ? -5.507 -0.839 -5.708 1.00 96.44 91 LEU A N 1
ATOM 770 C CA . LEU A 1 91 ? -5.061 -1.773 -4.676 1.00 96.44 91 LEU A CA 1
ATOM 771 C C . LEU A 1 91 ? -6.030 -1.810 -3.487 1.00 96.44 91 LEU A C 1
ATOM 773 O O . LEU A 1 91 ? -6.409 -2.893 -3.048 1.00 96.44 91 LEU A O 1
ATOM 777 N N . LEU A 1 92 ? -6.448 -0.653 -2.974 1.00 96.75 92 LEU A N 1
ATOM 778 C CA . LEU A 1 92 ? -7.353 -0.561 -1.826 1.00 96.75 92 LEU A CA 1
ATOM 779 C C . LEU A 1 92 ? -8.759 -1.060 -2.174 1.00 96.75 92 LEU A C 1
ATOM 781 O O . LEU A 1 92 ? -9.361 -1.775 -1.378 1.00 96.75 92 LEU A O 1
ATOM 785 N N . ARG A 1 93 ? -9.250 -0.765 -3.386 1.00 97.81 93 ARG A N 1
ATOM 786 C CA . ARG A 1 93 ? -10.520 -1.307 -3.886 1.00 97.81 93 ARG A CA 1
ATOM 787 C C . ARG A 1 93 ? -10.495 -2.828 -3.989 1.00 97.81 93 ARG A C 1
ATOM 789 O O . ARG A 1 93 ? -11.388 -3.466 -3.453 1.00 97.81 93 ARG A O 1
ATOM 796 N N . ASP A 1 94 ? -9.440 -3.409 -4.556 1.00 97.38 94 ASP A N 1
ATOM 797 C CA . ASP A 1 94 ? -9.292 -4.870 -4.591 1.00 97.38 94 ASP A CA 1
ATOM 798 C C . ASP A 1 94 ? -9.211 -5.481 -3.180 1.00 97.38 94 ASP A C 1
ATOM 800 O O . ASP A 1 94 ? -9.734 -6.566 -2.944 1.00 97.38 94 ASP A O 1
ATOM 804 N N . GLY A 1 95 ? -8.595 -4.780 -2.222 1.00 96.62 95 GLY A N 1
ATOM 805 C CA . GLY A 1 95 ? -8.584 -5.198 -0.817 1.00 96.62 95 GLY A CA 1
ATOM 806 C C . GLY A 1 95 ? -9.978 -5.176 -0.186 1.00 96.62 95 GLY A C 1
ATOM 807 O O . GLY A 1 95 ? -10.309 -6.061 0.601 1.00 96.62 95 GLY A O 1
ATOM 808 N N . GLN A 1 96 ? -10.813 -4.206 -0.564 1.00 97.00 96 GLN A N 1
ATOM 809 C CA . GLN A 1 96 ? -12.211 -4.135 -0.143 1.00 97.00 96 GLN A CA 1
ATOM 810 C C . GLN A 1 96 ? -13.047 -5.269 -0.747 1.00 97.00 96 GLN A C 1
ATOM 812 O O . GLN A 1 96 ? -13.761 -5.957 -0.019 1.00 97.00 96 GLN A O 1
ATOM 817 N N . ASP A 1 97 ? -12.895 -5.529 -2.047 1.00 97.62 97 ASP A N 1
ATOM 818 C CA . ASP A 1 97 ? -13.594 -6.615 -2.747 1.00 97.62 97 ASP A CA 1
ATOM 819 C C . ASP A 1 97 ? -13.251 -7.991 -2.145 1.00 97.62 97 ASP A C 1
ATOM 821 O O . ASP A 1 97 ? -14.110 -8.866 -2.016 1.00 97.62 97 ASP A O 1
ATOM 825 N N . LYS A 1 98 ? -12.001 -8.165 -1.698 1.00 96.44 98 LYS A N 1
ATOM 826 C CA . LYS A 1 98 ? -11.512 -9.366 -0.998 1.00 96.44 98 LYS A CA 1
ATOM 827 C C . LYS A 1 98 ? -11.837 -9.412 0.496 1.00 96.44 98 LYS A C 1
ATOM 829 O O . LYS A 1 98 ? -11.465 -10.380 1.150 1.00 96.44 98 LYS A O 1
ATOM 834 N N . LYS A 1 99 ? -12.523 -8.400 1.040 1.00 95.44 99 LYS A N 1
ATOM 835 C CA . LYS A 1 99 ? -12.861 -8.266 2.472 1.00 95.44 99 LYS A CA 1
ATOM 836 C C . LYS A 1 99 ? -11.650 -8.177 3.412 1.00 95.44 99 LYS A C 1
ATOM 838 O O . LYS A 1 99 ? -11.781 -8.435 4.602 1.00 95.44 99 LYS A O 1
ATOM 843 N N . ILE A 1 100 ? -10.495 -7.768 2.890 1.00 95.19 100 ILE A N 1
ATOM 844 C CA . ILE A 1 100 ? -9.295 -7.451 3.682 1.00 95.19 100 ILE A CA 1
ATOM 845 C C . ILE A 1 100 ? -9.462 -6.078 4.344 1.00 95.19 100 ILE A C 1
ATOM 847 O O . ILE A 1 100 ? -9.043 -5.861 5.475 1.00 95.19 100 ILE A O 1
ATOM 851 N N . LEU A 1 101 ? -10.102 -5.142 3.636 1.00 94.62 101 LEU A N 1
ATOM 852 C CA . LEU A 1 101 ? -10.406 -3.797 4.118 1.00 94.62 101 LEU A CA 1
ATOM 853 C C . LEU A 1 101 ? -11.922 -3.602 4.157 1.00 94.62 101 LEU A C 1
ATOM 855 O O . LEU A 1 101 ? -12.608 -3.893 3.183 1.00 94.62 101 LEU A O 1
ATOM 859 N N . ALA A 1 102 ? -12.459 -3.058 5.248 1.00 93.56 102 ALA A N 1
ATOM 860 C CA . ALA A 1 102 ? -13.885 -2.729 5.309 1.00 93.56 102 ALA A CA 1
ATOM 861 C C . ALA A 1 102 ? -14.218 -1.502 4.438 1.00 93.56 102 ALA A C 1
ATOM 863 O O . ALA A 1 102 ? -15.166 -1.506 3.650 1.00 93.56 102 ALA A O 1
ATOM 864 N N . VAL A 1 103 ? -13.412 -0.445 4.569 1.00 94.25 103 VAL A N 1
ATOM 865 C CA . VAL A 1 103 ? -13.571 0.826 3.858 1.00 94.25 103 VAL A CA 1
ATOM 866 C C . VAL A 1 103 ? -12.222 1.530 3.740 1.00 94.25 103 VAL A C 1
ATOM 868 O O . VAL A 1 103 ? -11.346 1.358 4.586 1.00 94.25 103 VAL A O 1
ATOM 871 N N . PHE A 1 104 ? -12.060 2.349 2.704 1.00 95.25 104 PHE A N 1
ATOM 872 C CA . PHE A 1 104 ? -10.959 3.299 2.594 1.00 95.25 104 PHE A CA 1
ATOM 873 C C . PHE A 1 104 ? -11.491 4.646 2.103 1.00 95.25 104 PHE A C 1
ATOM 875 O O . PHE A 1 104 ? -12.476 4.714 1.368 1.00 95.25 104 PHE A O 1
ATOM 882 N N . THR A 1 105 ? -10.832 5.723 2.510 1.00 95.12 105 THR A N 1
ATOM 883 C CA . THR A 1 105 ? -11.143 7.086 2.078 1.00 95.12 105 THR A CA 1
ATOM 884 C C . THR A 1 105 ? -9.863 7.917 2.075 1.00 95.12 105 THR A C 1
ATOM 886 O O . THR A 1 105 ? -8.854 7.515 2.658 1.00 95.12 105 THR A O 1
ATOM 889 N N . ASN A 1 106 ? -9.876 9.064 1.402 1.00 93.62 106 ASN A N 1
ATOM 890 C CA . ASN A 1 106 ? -8.779 10.022 1.491 1.00 93.62 106 ASN A CA 1
ATOM 891 C C . ASN A 1 106 ? -8.996 10.977 2.682 1.00 93.62 106 ASN A C 1
ATOM 893 O O . ASN A 1 106 ? -10.102 11.113 3.204 1.00 93.62 106 ASN A O 1
ATOM 897 N N . PHE A 1 107 ? -7.941 11.678 3.103 1.00 89.44 107 PHE A N 1
ATOM 898 C CA . PHE A 1 107 ? -8.017 12.593 4.249 1.00 89.44 107 PHE A CA 1
ATOM 899 C C . PHE A 1 107 ? -8.955 13.786 4.043 1.00 89.44 107 PHE A C 1
ATOM 901 O O . PHE A 1 107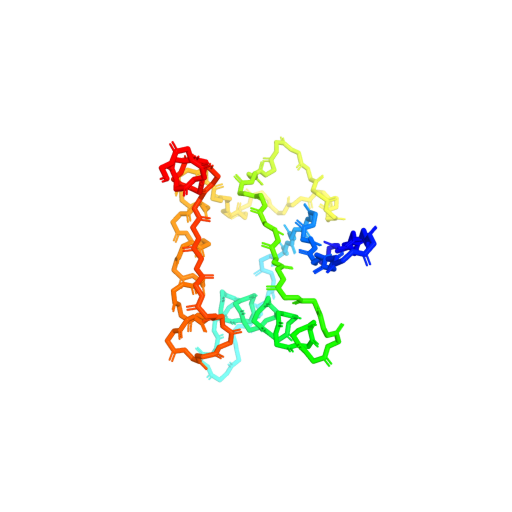 ? -9.494 14.307 5.020 1.00 89.44 107 PHE A O 1
ATOM 908 N N . LYS A 1 108 ? -9.127 14.244 2.798 1.00 88.56 108 LYS A N 1
ATOM 909 C CA . LYS A 1 108 ? -10.009 15.371 2.487 1.00 88.56 108 LYS A CA 1
ATOM 910 C C . LYS A 1 108 ? -11.461 14.988 2.773 1.00 88.56 108 LYS A C 1
ATOM 912 O O . LYS A 1 108 ? -12.136 15.709 3.498 1.00 88.56 108 LYS A O 1
ATOM 917 N N . ASP A 1 109 ? -11.885 13.834 2.275 1.00 89.31 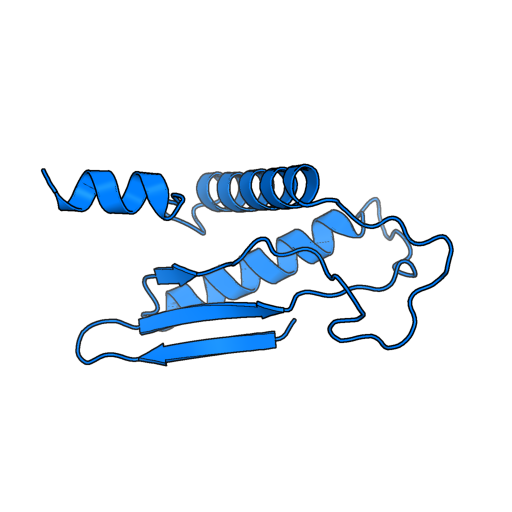109 ASP A N 1
ATOM 918 C CA . ASP A 1 109 ? -13.255 13.345 2.411 1.00 89.31 109 ASP A CA 1
ATOM 919 C C . ASP A 1 109 ? -13.520 12.830 3.830 1.00 89.31 109 ASP A C 1
ATOM 921 O O . ASP A 1 109 ? -14.577 13.104 4.392 1.00 89.31 109 ASP A O 1
ATOM 925 N N . ALA A 1 110 ? -12.534 12.173 4.458 1.00 84.31 110 ALA A N 1
ATOM 926 C CA . ALA A 1 110 ? -12.619 11.768 5.861 1.00 84.31 110 ALA A CA 1
ATOM 927 C C . ALA A 1 110 ? -12.938 12.958 6.771 1.00 84.31 110 ALA A C 1
ATOM 929 O O . ALA A 1 110 ? -13.846 12.877 7.588 1.00 84.31 110 ALA A O 1
ATOM 930 N N . ARG A 1 111 ? -12.236 14.085 6.596 1.00 72.38 111 ARG A N 1
ATOM 931 C CA . ARG A 1 111 ? -12.445 15.290 7.410 1.00 72.38 111 ARG A CA 1
ATOM 932 C C . ARG A 1 111 ? -13.860 15.852 7.267 1.00 72.38 111 ARG A C 1
ATOM 934 O O . ARG A 1 111 ? -14.413 16.338 8.246 1.00 72.38 111 ARG A O 1
ATOM 941 N N . SER A 1 112 ? -14.448 15.784 6.075 1.00 64.00 112 SER A N 1
ATOM 942 C CA . SER A 1 112 ? -15.813 16.264 5.833 1.00 64.00 112 SER A CA 1
ATOM 943 C C . SER A 1 112 ? -16.877 15.440 6.561 1.00 64.00 112 SER A C 1
ATOM 945 O O . SER A 1 112 ? -17.899 15.996 6.944 1.00 64.00 112 SER A O 1
ATOM 947 N N . SER A 1 113 ? -16.633 14.151 6.809 1.00 57.31 113 SER A N 1
ATOM 948 C CA . SER A 1 113 ? -17.545 13.288 7.575 1.00 57.31 113 SER A CA 1
ATOM 949 C C . SER A 1 113 ? -17.463 13.473 9.095 1.00 57.31 113 SER A C 1
ATOM 951 O O . SER A 1 113 ? -18.274 12.894 9.799 1.00 57.31 113 SER A O 1
ATOM 953 N N . TRP A 1 114 ? -16.480 14.221 9.611 1.00 47.66 114 TRP A N 1
ATOM 954 C CA . TRP A 1 114 ? -16.279 14.427 11.058 1.00 47.66 114 TRP A CA 1
ATOM 955 C C . TRP A 1 114 ? -16.875 15.757 11.548 1.00 47.66 114 TRP A C 1
ATOM 957 O O . TRP A 1 114 ? -16.823 16.056 12.737 1.00 47.66 114 TRP A O 1
ATOM 967 N N . ILE A 1 115 ? -17.379 16.583 10.624 1.00 42.78 115 ILE A N 1
ATOM 968 C CA . ILE A 1 115 ? -17.917 17.932 10.879 1.00 42.78 115 ILE A CA 1
ATOM 969 C C . ILE A 1 115 ? -19.456 17.959 10.701 1.00 42.78 115 ILE A C 1
ATOM 971 O O . ILE A 1 115 ? -20.085 19.002 10.867 1.00 42.78 115 ILE A O 1
ATOM 975 N N . LEU A 1 116 ? -20.074 16.812 10.402 1.00 37.41 116 LEU A N 1
ATOM 976 C CA . LEU A 1 116 ? -21.525 16.594 10.354 1.00 37.41 116 LEU A CA 1
ATOM 977 C C . LEU A 1 116 ? -21.914 15.535 11.387 1.00 37.41 116 LEU A C 1
ATOM 979 O O . LEU A 1 116 ? -23.055 15.620 11.886 1.00 37.41 116 LEU A O 1
#

InterPro domains:
  IPR013178 Histone acetyltransferase Rtt109/CBP [PTHR13808] (10-110)
  IPR031162 CBP/p300-type histone acetyltransferase domain [PS51727] (1-116)

Radius of gyration: 15.67 Å; chains: 1; bounding box: 42×37×42 Å

Secondary structure (DSSP, 8-state):
-EEEEEE-SS-EEEEEEE----TT---BTTB-HHHHHHHHHHHHHHHHHTTT--EEEE-----SS-SSSSS--TTPPPPPHHHHHHHHHHHHHHHHHTTS-S----HHHHHHTT--

Sequence (116 aa):
MSTRELISEDEKWCVIDYIDSLPYFKRFDGVQKKEIHRLLIHSYYEYMGGFDSKKALLWSNPPGDDYVFNIHPFDQPFLDSPQLICWYQKLLRDGQDKKILAVFTNFKDARSSWIL

pLDDT: mean 89.03, std 10.04, range [37.41, 97.81]

Organism: Caenorhabditis remanei (NCBI:txid31234)

Foldseek 3Di:
DDWDWDDDPPAIEIEDPDDDDAPPDDDDPNDDPLNVVLVVVLVVLLVVVVVRHLYYDYDQDWDPADDPDHDYDPPDDTDDSVRSVVSVVVSVVVSCVVVSHVDDDDPVVVVVVVVD